Protein AF-A0A1H0VQM1-F1 (afdb_monomer_lite)

Radius of gyration: 11.95 Å; chains: 1; bounding box: 30×21×33 Å

Structure (mmCIF, N/CA/C/O backbone):
data_AF-A0A1H0VQM1-F1
#
_entry.id   AF-A0A1H0VQM1-F1
#
loop_
_atom_site.group_PDB
_atom_site.id
_atom_site.type_symbol
_atom_site.label_atom_id
_atom_site.label_alt_id
_atom_site.label_comp_id
_atom_site.label_asym_id
_atom_site.label_entity_id
_atom_site.label_seq_id
_atom_site.pdbx_PDB_ins_code
_atom_site.Cartn_x
_atom_site.Cartn_y
_atom_site.Cartn_z
_atom_site.occupancy
_atom_site.B_iso_or_equiv
_atom_site.auth_seq_id
_atom_site.auth_comp_id
_atom_site.auth_asym_id
_atom_site.auth_atom_id
_atom_site.pdbx_PDB_model_num
ATOM 1 N N . MET A 1 1 ? -9.400 5.795 7.895 1.00 77.38 1 MET A N 1
ATOM 2 C CA . MET A 1 1 ? -8.372 6.466 7.067 1.00 77.38 1 MET A CA 1
ATOM 3 C C . MET A 1 1 ? -7.057 6.564 7.820 1.00 77.38 1 MET A C 1
ATOM 5 O O . MET A 1 1 ? -6.152 5.873 7.399 1.00 77.38 1 MET A O 1
ATOM 9 N N . GLU A 1 2 ? -6.959 7.237 8.974 1.00 89.31 2 GLU A N 1
ATOM 10 C CA . GLU A 1 2 ? -5.724 7.236 9.808 1.00 89.31 2 GLU A CA 1
ATOM 11 C C . GLU A 1 2 ? -5.139 5.842 10.109 1.00 89.31 2 GLU A C 1
ATOM 13 O O . GLU A 1 2 ? -3.929 5.667 10.208 1.00 89.31 2 GLU A O 1
ATOM 18 N N . GLU A 1 3 ? -6.000 4.828 10.205 1.00 94.56 3 GLU A N 1
ATOM 19 C CA . GLU A 1 3 ? -5.591 3.426 10.294 1.00 94.56 3 GLU A CA 1
ATOM 20 C C . GLU A 1 3 ? -4.623 3.014 9.171 1.00 94.56 3 GLU A C 1
ATOM 22 O O . GLU A 1 3 ? -3.590 2.424 9.456 1.00 94.56 3 GLU A O 1
ATOM 27 N N . ILE A 1 4 ? -4.906 3.375 7.915 1.00 96.81 4 ILE A N 1
ATOM 28 C CA . ILE A 1 4 ? -4.090 3.022 6.740 1.00 96.81 4 ILE A CA 1
ATOM 29 C C . ILE A 1 4 ? -2.683 3.596 6.869 1.00 96.81 4 ILE A C 1
ATOM 31 O O . ILE A 1 4 ? -1.713 2.882 6.638 1.00 96.81 4 ILE A O 1
ATOM 35 N N . LYS A 1 5 ? -2.564 4.850 7.316 1.00 97.25 5 LYS A N 1
ATOM 36 C CA . LYS A 1 5 ? -1.272 5.498 7.568 1.00 97.25 5 LYS A CA 1
ATOM 37 C C . LYS A 1 5 ? -0.456 4.732 8.607 1.00 97.25 5 LYS A C 1
ATOM 39 O O . LYS A 1 5 ? 0.725 4.455 8.408 1.00 97.25 5 LYS A O 1
ATOM 44 N N . HIS A 1 6 ? -1.095 4.342 9.710 1.00 96.75 6 HIS A N 1
ATOM 45 C CA . HIS A 1 6 ? -0.431 3.565 10.752 1.00 96.75 6 HIS A CA 1
ATOM 46 C C . HIS A 1 6 ? -0.005 2.174 10.260 1.00 96.75 6 HIS A C 1
ATOM 48 O O . HIS A 1 6 ? 1.140 1.772 10.477 1.00 96.75 6 HIS A O 1
ATOM 54 N N . LEU A 1 7 ? -0.904 1.462 9.576 1.00 97.50 7 LEU A N 1
ATOM 55 C CA . LEU A 1 7 ? -0.642 0.139 9.012 1.00 97.50 7 LEU A CA 1
ATOM 56 C C . LEU A 1 7 ? 0.498 0.181 7.993 1.00 97.50 7 LEU A C 1
ATOM 58 O O . LEU A 1 7 ? 1.377 -0.674 8.058 1.00 97.50 7 LEU A O 1
ATOM 62 N N . LEU A 1 8 ? 0.533 1.190 7.117 1.00 97.69 8 LEU A N 1
ATOM 63 C CA . LEU A 1 8 ? 1.580 1.352 6.110 1.00 97.69 8 LEU A CA 1
ATOM 64 C C . LEU A 1 8 ? 2.941 1.519 6.784 1.00 97.69 8 LEU A C 1
ATOM 66 O O . LEU A 1 8 ? 3.864 0.755 6.507 1.00 97.69 8 LEU A O 1
ATOM 70 N N . SER A 1 9 ? 3.043 2.442 7.743 1.00 96.38 9 SER A N 1
ATOM 71 C CA . S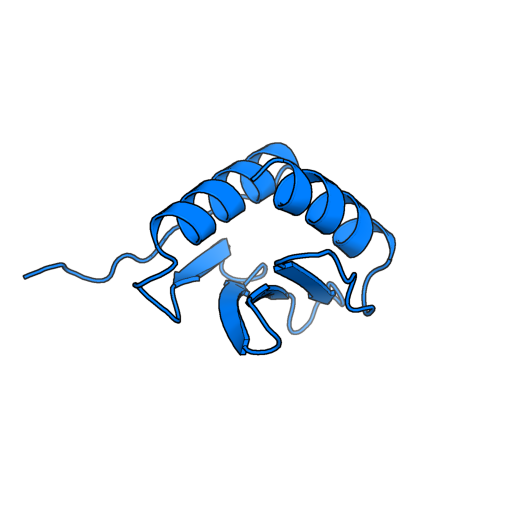ER A 1 9 ? 4.292 2.679 8.473 1.00 96.38 9 SER A CA 1
ATOM 72 C C . SER A 1 9 ? 4.803 1.423 9.192 1.00 96.38 9 SER A C 1
ATOM 74 O O . SER A 1 9 ? 6.012 1.222 9.329 1.00 96.38 9 SER A O 1
ATOM 76 N N . MET A 1 10 ? 3.902 0.560 9.677 1.00 96.12 10 MET A N 1
ATOM 77 C CA . MET A 1 10 ? 4.274 -0.731 10.266 1.00 96.12 10 MET A CA 1
ATOM 78 C C . MET A 1 10 ? 4.668 -1.765 9.208 1.00 96.12 10 MET A C 1
ATOM 80 O O . MET A 1 10 ? 5.676 -2.448 9.387 1.00 96.12 10 MET A O 1
ATOM 84 N N . ALA A 1 11 ? 3.925 -1.859 8.105 1.00 96.44 11 ALA A N 1
ATOM 85 C CA . ALA A 1 11 ? 4.189 -2.804 7.025 1.00 96.44 11 ALA A CA 1
ATOM 86 C C . ALA A 1 11 ? 5.577 -2.566 6.419 1.00 96.44 11 ALA A C 1
ATOM 88 O O . ALA A 1 11 ? 6.370 -3.505 6.344 1.00 96.44 11 ALA A O 1
ATOM 89 N N . LEU A 1 12 ? 5.923 -1.306 6.133 1.00 95.44 12 LEU A N 1
ATOM 90 C CA . LEU A 1 12 ? 7.244 -0.906 5.634 1.00 95.44 12 LEU A CA 1
ATOM 91 C C . LEU A 1 12 ? 8.389 -1.304 6.576 1.00 95.44 12 LEU A C 1
ATOM 93 O O . LEU A 1 12 ? 9.457 -1.705 6.119 1.00 95.44 12 LEU A O 1
ATOM 97 N N . LYS A 1 13 ? 8.171 -1.226 7.896 1.00 94.19 13 LYS A N 1
ATOM 98 C CA . LYS A 1 13 ? 9.167 -1.629 8.905 1.00 94.19 13 LYS A CA 1
ATOM 99 C C . LYS A 1 13 ? 9.287 -3.141 9.042 1.00 94.19 13 LYS A C 1
ATOM 101 O O . LYS A 1 13 ? 10.388 -3.631 9.277 1.00 94.19 13 LYS A O 1
ATOM 106 N N . SER A 1 14 ? 8.166 -3.857 8.956 1.00 91.06 14 SER A N 1
ATOM 107 C CA . SER A 1 14 ? 8.138 -5.315 9.099 1.00 91.06 14 SER A CA 1
ATOM 108 C C . SER A 1 14 ? 8.760 -6.014 7.893 1.00 91.06 14 SER A C 1
ATOM 110 O O . SER A 1 14 ? 9.546 -6.932 8.092 1.00 91.06 14 SER A O 1
ATOM 112 N N . ASN A 1 15 ? 8.456 -5.521 6.684 1.00 80.81 15 ASN A N 1
ATOM 113 C CA . ASN A 1 15 ? 8.845 -6.053 5.381 1.00 80.81 15 ASN A CA 1
ATOM 114 C C . ASN A 1 15 ? 8.663 -7.585 5.268 1.00 80.81 15 ASN A C 1
ATOM 116 O O . ASN A 1 15 ? 9.491 -8.353 5.759 1.00 80.81 15 ASN A O 1
ATOM 120 N N . LYS A 1 16 ? 7.636 -8.016 4.517 1.00 76.44 16 LYS A N 1
ATOM 121 C CA . LYS A 1 16 ? 7.160 -9.400 4.263 1.00 76.44 16 LYS A CA 1
ATOM 122 C C . LYS A 1 16 ? 6.082 -9.944 5.206 1.00 76.44 16 LYS A C 1
ATOM 124 O O . LYS A 1 16 ? 5.733 -11.119 5.099 1.00 76.44 16 LYS A O 1
ATOM 129 N N . GLU A 1 17 ? 5.524 -9.123 6.091 1.00 86.50 17 GLU A N 1
ATOM 130 C CA . GLU A 1 17 ? 4.359 -9.498 6.899 1.00 86.50 17 GLU A CA 1
ATOM 131 C C . GLU A 1 17 ? 3.129 -8.671 6.515 1.00 86.50 17 GLU A C 1
ATOM 133 O O . GLU A 1 17 ? 3.217 -7.476 6.229 1.00 86.50 17 GLU A O 1
ATOM 138 N N . VAL A 1 18 ? 1.964 -9.324 6.531 1.00 94.25 18 VAL A N 1
ATOM 139 C CA . VAL A 1 18 ? 0.674 -8.641 6.415 1.00 94.25 18 VAL A CA 1
ATOM 140 C C . VAL A 1 18 ? 0.328 -8.052 7.777 1.00 94.25 18 VAL A C 1
ATOM 142 O O . VAL A 1 18 ? 0.113 -8.781 8.751 1.00 94.25 18 VAL A O 1
ATOM 145 N N . ILE A 1 19 ? 0.241 -6.730 7.849 1.00 96.94 19 ILE A N 1
ATOM 146 C CA . ILE A 1 19 ? -0.161 -6.010 9.050 1.00 96.94 19 ILE A CA 1
ATOM 147 C C . ILE A 1 19 ? -1.672 -5.811 9.021 1.00 96.94 19 ILE A C 1
ATOM 149 O O . ILE A 1 19 ? -2.205 -5.102 8.168 1.00 96.94 19 ILE A O 1
ATOM 153 N N . ASN A 1 20 ? -2.362 -6.443 9.969 1.00 96.44 20 ASN A N 1
ATOM 154 C CA . ASN A 1 20 ? -3.818 -6.438 10.047 1.00 96.44 20 ASN A CA 1
ATOM 155 C C . ASN A 1 20 ? -4.341 -5.312 10.942 1.00 96.44 20 ASN A C 1
ATOM 157 O O . ASN A 1 20 ? -3.890 -5.153 12.078 1.00 96.44 20 ASN A O 1
ATOM 161 N N . GLY A 1 21 ? -5.320 -4.572 10.434 1.00 94.81 21 GLY A N 1
ATOM 162 C CA . GLY A 1 21 ? -6.138 -3.629 11.183 1.00 94.81 21 GLY A CA 1
ATOM 163 C C . GLY A 1 21 ? -7.558 -4.145 11.421 1.00 94.81 21 GLY A C 1
ATOM 164 O O . GLY A 1 21 ? -7.838 -5.343 11.362 1.00 94.81 21 GLY A O 1
ATOM 165 N N . GLN A 1 22 ? -8.460 -3.219 11.723 1.00 93.50 22 GLN A N 1
ATOM 166 C CA . GLN A 1 22 ? -9.888 -3.454 11.895 1.00 93.50 22 GLN A CA 1
ATOM 167 C C . GLN A 1 22 ? -10.621 -3.551 10.552 1.00 93.50 22 GLN A C 1
ATOM 169 O O . GLN A 1 22 ? -11.443 -4.451 10.375 1.00 93.50 22 GLN A O 1
ATOM 174 N N . GLU A 1 23 ? -10.371 -2.619 9.630 1.00 94.50 23 GLU A N 1
ATOM 175 C CA . GLU A 1 23 ? -11.059 -2.573 8.327 1.00 94.50 23 GLU A CA 1
ATOM 176 C C . GLU A 1 23 ? -10.133 -2.908 7.156 1.00 94.50 23 GLU A C 1
ATOM 178 O O . GLU A 1 23 ? -10.585 -3.461 6.145 1.00 94.50 23 GLU A O 1
ATOM 183 N N . PHE A 1 24 ? -8.846 -2.603 7.313 1.00 97.31 24 PHE A N 1
ATOM 184 C CA . PHE A 1 24 ? -7.832 -2.751 6.280 1.00 97.31 24 PHE A CA 1
ATOM 185 C C . PHE A 1 24 ? -6.660 -3.592 6.775 1.00 97.31 24 PHE A C 1
ATOM 187 O O . PHE A 1 24 ? -6.405 -3.696 7.975 1.00 97.31 24 PHE A O 1
ATOM 194 N N . SER A 1 25 ? -5.913 -4.161 5.841 1.00 97.94 25 SER A N 1
ATOM 195 C CA . SER A 1 25 ? -4.584 -4.703 6.108 1.00 97.94 25 SER A CA 1
ATOM 196 C C . SER A 1 25 ? -3.623 -4.282 5.004 1.00 97.94 25 SER A C 1
ATOM 198 O O . SER A 1 25 ? -4.048 -3.938 3.898 1.00 97.94 25 SER A O 1
ATOM 200 N N . ILE A 1 26 ? -2.333 -4.216 5.328 1.00 98.19 26 ILE A N 1
ATOM 201 C CA . ILE A 1 26 ? -1.289 -3.812 4.382 1.00 98.19 26 ILE A CA 1
ATOM 202 C C . ILE A 1 26 ? -0.160 -4.822 4.427 1.00 98.19 26 ILE A C 1
ATOM 204 O O . ILE A 1 26 ? 0.309 -5.206 5.496 1.00 98.19 26 ILE A O 1
ATOM 208 N N . GLU A 1 27 ? 0.288 -5.223 3.251 1.00 97.31 27 GLU A N 1
ATOM 209 C CA . GLU A 1 27 ? 1.460 -6.063 3.056 1.00 97.31 27 GLU A CA 1
ATOM 210 C C . GLU A 1 27 ? 2.482 -5.259 2.270 1.00 97.31 27 GLU A C 1
ATOM 212 O O . GLU A 1 27 ? 2.154 -4.735 1.210 1.00 97.31 27 GLU A O 1
ATOM 217 N N . ALA A 1 28 ? 3.709 -5.175 2.771 1.00 96.31 28 ALA A N 1
ATOM 218 C CA . ALA A 1 28 ? 4.823 -4.613 2.022 1.00 96.31 28 ALA A CA 1
ATOM 219 C C . ALA A 1 28 ? 5.855 -5.710 1.780 1.00 96.31 28 ALA A C 1
ATOM 221 O O . ALA A 1 28 ? 6.314 -6.345 2.734 1.00 96.31 28 ALA A O 1
ATOM 222 N N . GLN A 1 29 ? 6.241 -5.908 0.526 1.00 94.50 29 GLN A N 1
ATOM 223 C CA . GLN A 1 29 ? 7.325 -6.793 0.136 1.00 94.50 29 GLN A CA 1
ATOM 224 C C . GLN A 1 29 ? 8.338 -5.982 -0.665 1.00 94.50 29 GLN A C 1
ATOM 226 O O . GLN A 1 29 ? 8.150 -5.768 -1.850 1.00 94.50 29 GLN A O 1
ATOM 231 N N . LEU A 1 30 ? 9.413 -5.545 -0.009 1.00 91.31 30 LEU A N 1
ATOM 232 C CA . LEU A 1 30 ? 10.491 -4.757 -0.610 1.00 91.31 30 LEU A CA 1
ATOM 233 C C . LEU A 1 30 ? 11.789 -5.577 -0.539 1.00 91.31 30 LEU A C 1
ATOM 235 O O . LEU A 1 30 ? 12.506 -5.563 0.469 1.00 91.31 30 LEU A O 1
ATOM 239 N N . ASN A 1 31 ? 12.023 -6.410 -1.552 1.00 87.19 31 ASN A N 1
ATOM 240 C CA . ASN A 1 31 ? 13.123 -7.372 -1.646 1.00 87.19 31 ASN A CA 1
ATOM 241 C C . ASN A 1 31 ? 14.151 -7.059 -2.759 1.00 87.19 31 ASN A C 1
ATOM 243 O O . ASN A 1 31 ? 15.160 -7.767 -2.844 1.00 87.19 31 ASN A O 1
ATOM 247 N N . GLY A 1 32 ? 13.936 -6.006 -3.550 1.00 82.62 32 GLY A N 1
ATOM 248 C CA . GLY A 1 32 ? 14.784 -5.544 -4.648 1.00 82.62 32 GLY A CA 1
ATOM 249 C C . GLY A 1 32 ? 14.606 -6.292 -5.975 1.00 82.62 32 GLY A C 1
ATOM 250 O O . GLY A 1 32 ? 15.450 -6.132 -6.857 1.00 82.62 32 GLY A O 1
ATOM 251 N N . LEU A 1 33 ? 13.581 -7.140 -6.108 1.00 81.75 33 LEU A N 1
ATOM 252 C CA . LEU A 1 33 ? 13.251 -7.861 -7.345 1.00 81.75 33 LEU A CA 1
ATOM 253 C C . LEU A 1 33 ? 11.839 -7.501 -7.813 1.00 81.75 33 LEU A C 1
ATOM 255 O O . LEU A 1 33 ? 11.688 -6.853 -8.842 1.00 81.75 33 LEU A O 1
ATOM 259 N N . ASP A 1 34 ? 10.837 -7.872 -7.019 1.00 84.75 34 ASP A N 1
ATOM 260 C CA . ASP A 1 34 ? 9.420 -7.608 -7.278 1.00 84.75 34 ASP A CA 1
ATOM 261 C C . ASP A 1 34 ? 8.861 -6.884 -6.052 1.00 84.75 34 ASP A C 1
ATOM 263 O O . ASP A 1 34 ? 8.323 -7.515 -5.129 1.00 84.75 34 ASP A O 1
ATOM 267 N N . ASP A 1 35 ? 9.097 -5.571 -6.010 1.00 93.00 35 ASP A N 1
ATOM 268 C CA . ASP A 1 35 ? 8.784 -4.745 -4.853 1.00 93.00 35 ASP A CA 1
ATOM 269 C C . ASP A 1 35 ? 7.358 -4.213 -4.957 1.00 93.00 35 ASP A C 1
ATOM 271 O O . ASP A 1 35 ? 7.029 -3.464 -5.873 1.00 93.00 35 ASP A O 1
ATOM 275 N N . TYR A 1 36 ? 6.507 -4.590 -4.004 1.00 95.12 36 TYR A N 1
ATOM 276 C CA . TYR A 1 36 ? 5.107 -4.185 -4.002 1.00 95.12 36 TYR A CA 1
ATOM 277 C C . TYR A 1 36 ? 4.576 -3.868 -2.610 1.00 95.12 36 TYR A C 1
ATOM 279 O O . TYR A 1 36 ? 5.090 -4.334 -1.584 1.00 95.12 36 TYR A O 1
ATOM 287 N N . ILE A 1 37 ? 3.485 -3.103 -2.585 1.00 97.44 37 ILE A N 1
ATOM 288 C CA . ILE A 1 37 ? 2.685 -2.867 -1.387 1.00 97.44 37 ILE A CA 1
ATOM 289 C C . ILE A 1 37 ? 1.209 -3.073 -1.719 1.00 97.44 37 ILE A C 1
ATOM 291 O O . ILE A 1 37 ? 0.633 -2.352 -2.533 1.00 97.44 37 ILE A O 1
ATOM 295 N N . ASN A 1 38 ? 0.584 -4.044 -1.059 1.00 97.62 38 ASN A N 1
ATOM 296 C CA . ASN A 1 38 ? -0.831 -4.350 -1.230 1.00 97.62 38 ASN A CA 1
ATOM 297 C C . ASN A 1 38 ? -1.654 -3.682 -0.132 1.00 97.62 38 ASN A C 1
ATOM 299 O O . ASN A 1 38 ? -1.342 -3.814 1.054 1.00 97.62 38 ASN A O 1
ATOM 303 N N . LEU A 1 39 ? -2.754 -3.043 -0.527 1.00 97.88 39 LEU A N 1
ATOM 304 C CA . LEU A 1 39 ? -3.820 -2.632 0.380 1.00 97.88 39 LEU A CA 1
ATOM 305 C C . LEU A 1 39 ? -4.978 -3.619 0.266 1.00 97.88 39 LEU A C 1
ATOM 307 O O . LEU A 1 39 ? -5.532 -3.827 -0.817 1.00 97.88 39 LEU A O 1
ATOM 311 N N . TYR A 1 40 ? -5.391 -4.165 1.401 1.00 97.88 40 TYR A N 1
ATOM 312 C CA . TYR A 1 40 ? -6.514 -5.080 1.512 1.00 97.88 40 TYR A CA 1
ATOM 313 C C . TYR A 1 40 ? -7.685 -4.419 2.235 1.00 97.88 40 TYR A C 1
ATOM 315 O O . TYR A 1 40 ? -7.492 -3.695 3.211 1.00 97.88 40 TYR A O 1
ATOM 323 N N . ALA A 1 41 ? -8.905 -4.743 1.815 1.00 96.75 41 ALA A N 1
ATOM 324 C CA . ALA A 1 41 ? -10.126 -4.488 2.569 1.00 96.75 41 ALA A CA 1
ATOM 325 C C . ALA A 1 41 ? -10.895 -5.804 2.715 1.00 96.75 41 ALA A C 1
ATOM 327 O O . ALA A 1 41 ? -11.261 -6.417 1.712 1.00 96.75 41 ALA A O 1
ATOM 328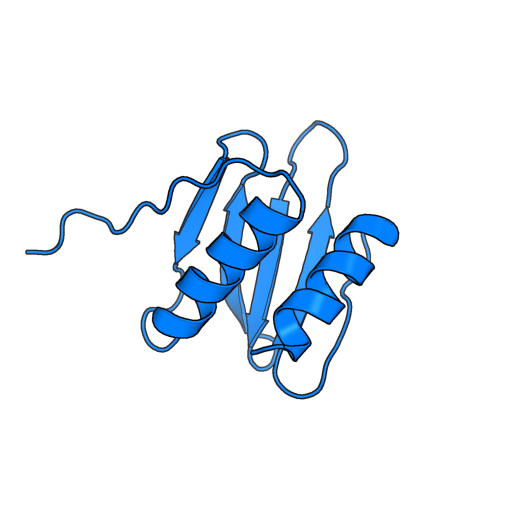 N N . LYS A 1 42 ? -11.153 -6.242 3.956 1.00 90.00 42 LYS A N 1
ATOM 329 C CA . LYS A 1 42 ? -11.815 -7.535 4.246 1.00 90.00 42 LYS A CA 1
ATOM 330 C C . LYS A 1 42 ? -11.187 -8.716 3.480 1.00 90.00 42 LYS A C 1
ATOM 332 O O . LYS A 1 42 ? -11.892 -9.447 2.790 1.00 90.00 42 LYS A O 1
ATOM 337 N N . ASP A 1 43 ? -9.864 -8.853 3.569 1.00 90.06 43 ASP A N 1
ATOM 338 C CA . ASP A 1 43 ? -9.064 -9.917 2.931 1.00 90.06 43 ASP A CA 1
ATOM 339 C C . ASP A 1 43 ? -9.040 -9.910 1.388 1.00 90.06 43 ASP A C 1
ATOM 341 O O . ASP A 1 43 ? -8.504 -10.826 0.766 1.00 90.06 43 ASP A O 1
ATOM 345 N N . VAL A 1 44 ? -9.579 -8.869 0.747 1.00 94.56 44 VAL A N 1
ATOM 346 C CA . VAL A 1 44 ? -9.517 -8.673 -0.709 1.00 94.56 44 VAL A CA 1
ATOM 347 C C . VAL A 1 44 ? -8.525 -7.563 -1.027 1.00 94.56 44 VAL A C 1
ATOM 349 O O . VAL A 1 44 ? -8.630 -6.479 -0.457 1.00 94.56 44 VAL A O 1
ATOM 352 N N . VAL A 1 45 ? -7.595 -7.802 -1.956 1.00 96.31 45 VAL A N 1
ATOM 353 C CA . VAL A 1 45 ? -6.691 -6.754 -2.459 1.00 96.31 45 VAL A CA 1
ATOM 354 C C . VAL A 1 45 ? -7.514 -5.722 -3.227 1.00 96.31 45 VAL A C 1
ATOM 356 O O . VAL A 1 45 ? -8.174 -6.051 -4.214 1.00 96.31 45 VAL A O 1
ATOM 359 N N . VAL A 1 46 ? -7.487 -4.474 -2.768 1.00 96.75 46 VAL A N 1
ATOM 360 C CA . VAL A 1 46 ? -8.200 -3.352 -3.400 1.00 96.75 46 VAL A CA 1
ATOM 361 C C . VAL A 1 46 ? -7.262 -2.402 -4.137 1.00 96.75 46 VAL A C 1
ATOM 363 O O . VAL A 1 46 ? -7.722 -1.670 -5.015 1.00 96.75 46 VAL A O 1
ATOM 366 N N . ALA A 1 47 ? -5.964 -2.437 -3.825 1.00 96.81 47 ALA A N 1
ATOM 367 C CA . ALA A 1 47 ? -4.927 -1.744 -4.577 1.00 96.81 47 ALA A CA 1
ATOM 368 C C . ALA A 1 47 ? -3.566 -2.427 -4.453 1.00 96.81 47 ALA A C 1
ATOM 370 O O . ALA A 1 47 ? -3.282 -3.070 -3.439 1.00 96.81 47 ALA A O 1
ATOM 371 N N . VAL A 1 48 ? -2.738 -2.230 -5.476 1.00 96.94 48 VAL A N 1
ATOM 372 C CA . VAL A 1 48 ? -1.342 -2.675 -5.527 1.00 96.94 48 VAL A CA 1
ATOM 373 C C . VAL A 1 48 ? -0.496 -1.481 -5.929 1.00 96.94 48 VAL A C 1
ATOM 375 O O . VAL A 1 48 ? -0.737 -0.886 -6.978 1.00 96.94 48 VAL A O 1
ATOM 378 N N . TYR A 1 49 ? 0.472 -1.135 -5.093 1.00 96.88 49 TYR A N 1
ATOM 379 C CA . TYR A 1 49 ? 1.550 -0.230 -5.456 1.00 96.88 49 TYR A CA 1
ATOM 380 C C . TYR A 1 49 ? 2.742 -1.057 -5.927 1.00 96.88 49 TYR A C 1
ATOM 382 O O . TYR A 1 49 ? 3.260 -1.859 -5.150 1.00 96.88 49 TYR A O 1
ATOM 390 N N . ASP A 1 50 ? 3.150 -0.876 -7.177 1.00 95.00 50 ASP A N 1
ATOM 391 C CA . ASP A 1 50 ? 4.405 -1.400 -7.705 1.00 95.00 50 ASP A CA 1
ATOM 392 C C . ASP A 1 50 ? 5.508 -0.383 -7.400 1.00 95.00 50 ASP A C 1
ATOM 394 O O . ASP A 1 50 ? 5.496 0.734 -7.914 1.00 95.00 50 ASP A O 1
ATOM 398 N N . ALA A 1 51 ? 6.447 -0.735 -6.525 1.00 92.75 51 ALA A N 1
ATOM 399 C CA . ALA A 1 51 ? 7.505 0.183 -6.116 1.00 92.75 51 ALA A CA 1
ATOM 400 C C . ALA A 1 51 ? 8.636 0.290 -7.152 1.00 92.75 51 ALA A C 1
ATOM 402 O O . ALA A 1 51 ? 9.403 1.256 -7.108 1.00 92.75 51 ALA A O 1
ATOM 403 N N . ASN A 1 52 ? 8.746 -0.675 -8.072 1.00 91.06 52 ASN A N 1
ATOM 404 C CA . ASN A 1 52 ? 9.708 -0.615 -9.168 1.00 91.06 52 ASN A CA 1
ATOM 405 C C . ASN A 1 52 ? 9.258 0.416 -10.210 1.00 91.06 52 ASN A C 1
ATOM 407 O O . ASN A 1 52 ? 10.067 1.245 -10.637 1.00 91.06 52 ASN A O 1
ATOM 411 N N . ASP A 1 53 ? 7.971 0.389 -10.560 1.00 91.75 53 ASP A N 1
ATOM 412 C CA . ASP A 1 53 ? 7.378 1.285 -11.560 1.00 91.75 53 ASP A CA 1
ATOM 413 C C . ASP A 1 53 ? 6.764 2.556 -10.948 1.00 91.75 53 ASP A C 1
ATOM 415 O O . ASP A 1 53 ? 6.488 3.517 -11.661 1.00 91.75 53 ASP A O 1
ATOM 419 N N . GLN A 1 54 ? 6.645 2.610 -9.616 1.00 93.38 54 GLN A N 1
ATOM 420 C CA . GLN A 1 54 ? 6.040 3.706 -8.846 1.00 93.38 54 GLN A CA 1
ATOM 421 C C . GLN A 1 54 ? 4.541 3.899 -9.127 1.00 93.38 54 GLN A C 1
ATOM 423 O O . GLN A 1 54 ? 3.986 4.965 -8.851 1.00 93.38 54 GLN A O 1
ATOM 428 N N . ASP A 1 55 ? 3.877 2.853 -9.614 1.00 94.62 55 ASP A N 1
ATOM 429 C CA . ASP A 1 55 ? 2.484 2.877 -10.045 1.00 94.62 55 ASP A CA 1
ATOM 430 C C . ASP A 1 55 ? 1.547 2.337 -8.957 1.00 94.62 55 ASP A C 1
ATOM 432 O O . ASP A 1 55 ? 1.708 1.222 -8.457 1.00 94.62 55 ASP A O 1
ATOM 436 N N . LEU A 1 56 ? 0.516 3.108 -8.611 1.00 96.12 56 LEU A N 1
ATOM 437 C CA . LEU A 1 56 ? -0.574 2.692 -7.732 1.00 96.12 56 LEU A CA 1
ATOM 438 C C . LEU A 1 56 ? -1.803 2.307 -8.556 1.00 96.12 56 LEU A C 1
ATOM 440 O O . LEU A 1 56 ? -2.560 3.158 -9.026 1.00 96.12 56 LEU A O 1
ATOM 444 N N . ASN A 1 57 ? -2.040 1.004 -8.651 1.00 94.44 57 ASN A N 1
ATOM 445 C CA . ASN A 1 57 ? -3.156 0.423 -9.379 1.00 94.44 57 ASN A CA 1
ATOM 446 C C . ASN A 1 57 ? -4.380 0.251 -8.473 1.00 94.44 57 ASN A C 1
ATOM 448 O O . ASN A 1 57 ? -4.327 -0.433 -7.445 1.00 94.44 57 ASN A O 1
ATOM 452 N N . ILE A 1 58 ? -5.515 0.824 -8.879 1.00 94.38 58 ILE A N 1
ATOM 453 C CA . ILE A 1 58 ? -6.809 0.632 -8.214 1.00 94.38 58 ILE A CA 1
ATOM 454 C C . ILE A 1 58 ? -7.441 -0.657 -8.751 1.00 94.38 58 ILE A C 1
ATOM 456 O O . ILE A 1 58 ? -7.891 -0.702 -9.891 1.00 94.38 58 ILE A O 1
ATOM 460 N N . LEU A 1 59 ? -7.529 -1.700 -7.922 1.00 93.75 59 LEU A N 1
ATOM 461 C CA . LEU A 1 59 ? -8.149 -2.974 -8.316 1.00 93.75 59 LEU A CA 1
ATOM 462 C C . LEU A 1 59 ? -9.653 -3.019 -8.026 1.00 93.75 59 LEU A C 1
ATOM 464 O O . LEU A 1 59 ? -10.387 -3.790 -8.644 1.00 93.75 59 LEU A O 1
ATOM 468 N N . ASN A 1 60 ? -10.127 -2.202 -7.081 1.00 92.94 60 ASN A N 1
ATOM 469 C CA . ASN A 1 60 ? -11.545 -2.077 -6.769 1.00 92.94 60 ASN A CA 1
ATOM 470 C C . ASN A 1 60 ? -11.965 -0.602 -6.649 1.00 92.94 60 ASN A C 1
ATOM 472 O O . ASN A 1 60 ? -11.638 0.083 -5.677 1.00 92.94 60 ASN A O 1
ATOM 476 N N . HIS A 1 61 ? -12.745 -0.126 -7.622 1.00 90.19 61 HIS A N 1
ATOM 477 C CA . HIS A 1 61 ? -13.180 1.270 -7.699 1.00 90.19 61 HIS A CA 1
ATOM 478 C C . HIS A 1 61 ? -14.166 1.691 -6.600 1.00 90.19 61 HIS A C 1
ATOM 480 O O . HIS A 1 61 ? -14.235 2.886 -6.299 1.00 90.19 61 HIS A O 1
ATOM 486 N N . ASP A 1 62 ? -14.847 0.756 -5.927 1.00 94.56 62 ASP A N 1
ATOM 487 C CA . ASP A 1 62 ? -15.659 1.078 -4.741 1.00 94.56 62 ASP A CA 1
ATOM 488 C C . ASP A 1 62 ? -14.788 1.675 -3.621 1.00 94.56 62 ASP A C 1
ATOM 490 O O . ASP A 1 62 ? -15.251 2.483 -2.811 1.00 94.56 62 ASP A O 1
ATOM 494 N N . TYR A 1 63 ? -13.494 1.336 -3.618 1.00 94.06 63 TYR A N 1
ATOM 495 C CA . TYR A 1 63 ? -12.498 1.826 -2.673 1.00 94.06 63 TYR A CA 1
ATOM 496 C C . TYR A 1 63 ? -11.664 2.989 -3.221 1.00 94.06 63 TYR A C 1
ATOM 498 O O . TYR A 1 63 ? -10.724 3.405 -2.551 1.00 94.06 63 TYR A O 1
ATOM 506 N N . ARG A 1 64 ? -12.003 3.589 -4.374 1.00 93.56 64 ARG A N 1
ATOM 507 C CA . ARG A 1 64 ? -11.178 4.631 -5.027 1.00 93.56 64 ARG A CA 1
ATOM 508 C C . ARG A 1 64 ? -10.701 5.727 -4.072 1.00 93.56 64 ARG A C 1
ATOM 510 O O . ARG A 1 64 ? -9.523 6.047 -4.050 1.00 93.56 64 ARG A O 1
ATOM 517 N N . LYS A 1 65 ? -11.593 6.287 -3.247 1.00 94.75 65 LYS A N 1
ATOM 518 C CA . LYS A 1 65 ? -11.221 7.338 -2.277 1.00 94.75 65 LYS A CA 1
ATOM 519 C C . LYS A 1 65 ? -10.215 6.853 -1.232 1.00 94.75 65 LYS A C 1
ATOM 521 O O . LYS A 1 65 ? -9.376 7.624 -0.788 1.00 94.75 65 LYS A O 1
ATOM 526 N N . VAL A 1 66 ? -10.334 5.593 -0.825 1.00 95.62 66 VAL A N 1
ATOM 527 C CA . VAL A 1 66 ? -9.421 4.957 0.124 1.00 95.62 66 VAL A CA 1
ATOM 528 C C . VAL A 1 66 ? -8.066 4.716 -0.531 1.00 95.62 66 VAL A C 1
ATOM 530 O O . VAL A 1 66 ? -7.048 4.987 0.091 1.00 95.62 66 VAL A O 1
ATOM 533 N N . VAL A 1 67 ? -8.052 4.263 -1.786 1.00 95.62 67 VAL A N 1
ATOM 534 C CA . VAL A 1 67 ? -6.813 4.028 -2.535 1.00 95.62 67 VAL A CA 1
ATOM 535 C C . VAL A 1 67 ? -6.076 5.336 -2.826 1.00 95.62 67 VAL A C 1
ATOM 537 O O . VAL A 1 67 ? -4.869 5.388 -2.644 1.00 95.62 67 VAL A O 1
ATOM 540 N N . ILE A 1 68 ? -6.781 6.417 -3.174 1.00 95.38 68 ILE A N 1
ATOM 541 C CA . ILE A 1 68 ? -6.161 7.746 -3.328 1.00 95.38 68 ILE A CA 1
ATOM 542 C C . ILE A 1 68 ? -5.495 8.181 -2.017 1.00 95.38 68 ILE A C 1
ATOM 544 O O . ILE A 1 68 ? -4.328 8.551 -2.019 1.00 95.38 68 ILE A O 1
ATOM 548 N N . PHE A 1 69 ? -6.202 8.058 -0.889 1.00 96.88 69 PHE A N 1
ATOM 549 C CA . PHE A 1 69 ? -5.631 8.368 0.424 1.00 96.88 69 PHE A CA 1
ATOM 550 C C . PHE A 1 69 ? -4.430 7.470 0.772 1.00 96.88 69 PHE A C 1
ATOM 552 O O . PHE A 1 69 ? -3.468 7.912 1.392 1.00 96.88 69 PHE A O 1
ATOM 559 N N . PHE A 1 70 ? -4.464 6.200 0.370 1.00 97.38 70 PHE A N 1
ATOM 560 C CA . PHE A 1 70 ? -3.323 5.301 0.511 1.00 97.38 70 PHE A CA 1
ATOM 561 C C . PHE A 1 70 ? -2.118 5.774 -0.319 1.00 97.38 70 PHE A C 1
ATOM 563 O O . PHE A 1 70 ? -1.004 5.756 0.196 1.00 97.38 70 PHE A O 1
ATOM 570 N N . GLY A 1 71 ? -2.343 6.278 -1.537 1.00 97.06 71 GLY A N 1
ATOM 571 C CA . GLY A 1 71 ? -1.331 6.961 -2.349 1.00 97.06 71 GLY A CA 1
ATOM 572 C C . GLY A 1 71 ? -0.707 8.162 -1.641 1.00 97.06 71 GLY A C 1
ATOM 573 O O . GLY A 1 71 ? 0.511 8.239 -1.539 1.00 97.06 71 GLY A O 1
ATOM 574 N N . GLU A 1 72 ? -1.522 9.037 -1.050 1.00 97.25 72 GLU A N 1
ATOM 575 C CA . GLU A 1 72 ? -1.024 10.168 -0.246 1.00 97.25 72 GLU A CA 1
ATOM 576 C C . GLU A 1 72 ? -0.150 9.685 0.928 1.00 97.25 72 GLU A C 1
ATOM 578 O O . GLU A 1 72 ? 0.898 10.260 1.214 1.00 97.25 72 GLU A O 1
ATOM 583 N N . CYS A 1 73 ? -0.532 8.586 1.590 1.00 97.75 73 CYS A N 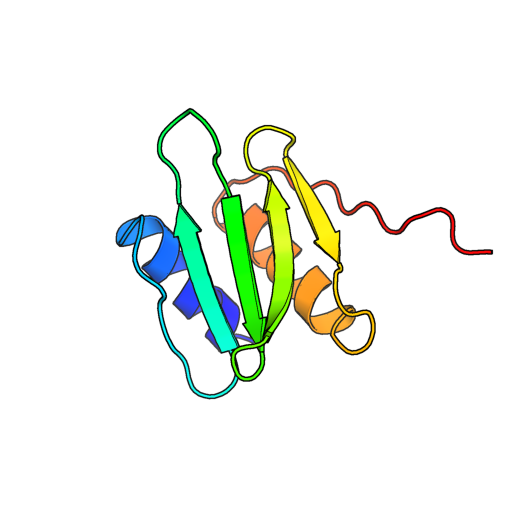1
ATOM 584 C CA . CYS A 1 73 ? 0.266 8.002 2.674 1.00 97.75 73 CYS A CA 1
ATOM 585 C C . CYS A 1 73 ? 1.611 7.435 2.182 1.00 97.75 73 CYS A C 1
ATOM 587 O O . CYS A 1 73 ? 2.607 7.525 2.897 1.00 97.75 73 CYS A O 1
ATOM 589 N N . LEU A 1 74 ? 1.651 6.845 0.983 1.00 97.44 74 LEU A N 1
ATOM 590 C CA . LEU A 1 74 ? 2.892 6.382 0.352 1.00 97.44 74 LEU A CA 1
ATOM 591 C C . LEU A 1 74 ? 3.827 7.565 0.056 1.00 97.44 74 LEU A C 1
ATOM 593 O O . LEU A 1 74 ? 5.019 7.490 0.359 1.00 97.44 74 LEU A O 1
ATOM 597 N N . GLU A 1 75 ? 3.286 8.678 -0.448 1.00 97.06 75 GLU A N 1
ATOM 598 C CA . GLU A 1 75 ? 4.047 9.916 -0.662 1.00 97.06 75 GLU A CA 1
ATOM 599 C C . GLU A 1 75 ? 4.609 10.489 0.647 1.00 97.06 75 GLU A C 1
ATOM 601 O O . GLU A 1 75 ? 5.770 10.903 0.699 1.00 97.06 75 GLU A O 1
ATOM 606 N N . GLU A 1 76 ? 3.831 10.462 1.732 1.00 96.81 76 GLU A N 1
ATOM 607 C CA . GLU A 1 76 ? 4.294 10.880 3.062 1.00 96.81 76 GLU A CA 1
ATOM 608 C C . GLU A 1 76 ? 5.436 10.005 3.613 1.00 96.81 76 GLU A C 1
ATOM 610 O O . GLU A 1 76 ? 6.317 10.517 4.308 1.00 96.81 76 GLU A O 1
ATOM 615 N N . GLU A 1 77 ? 5.450 8.707 3.296 1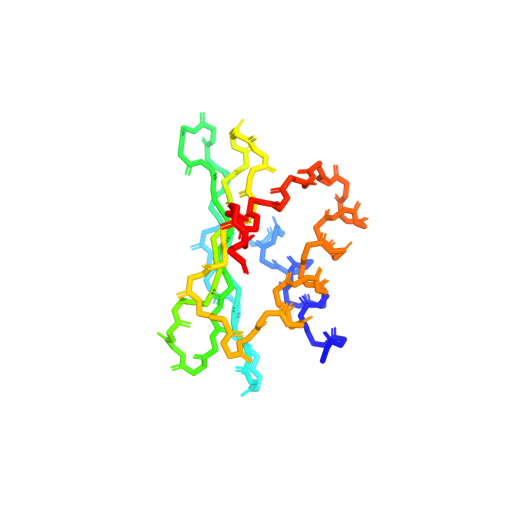.00 95.62 77 GLU A N 1
ATOM 616 C CA . GLU A 1 77 ? 6.547 7.777 3.623 1.00 95.62 77 GLU A CA 1
ATOM 617 C C . GLU A 1 77 ? 7.740 7.903 2.644 1.00 95.62 77 GLU A C 1
ATOM 619 O O . GLU A 1 77 ? 8.748 7.206 2.782 1.00 95.62 77 GLU A O 1
ATOM 624 N N . GLY A 1 78 ? 7.671 8.838 1.689 1.00 95.38 78 GLY A N 1
ATOM 625 C CA . GLY A 1 78 ? 8.766 9.207 0.791 1.00 95.38 78 GLY A CA 1
ATOM 626 C C . GLY A 1 78 ? 8.786 8.463 -0.544 1.00 95.38 78 GLY A C 1
ATOM 627 O O . GLY A 1 78 ? 9.815 8.478 -1.223 1.00 95.38 78 GLY A O 1
ATOM 628 N N . MET A 1 79 ? 7.687 7.811 -0.923 1.00 95.00 79 MET A N 1
ATOM 629 C CA . MET A 1 79 ? 7.556 7.113 -2.202 1.00 95.00 79 MET A CA 1
ATOM 630 C C . MET A 1 79 ? 7.005 8.046 -3.280 1.00 95.00 79 MET A C 1
ATOM 632 O O . MET A 1 79 ? 6.190 8.919 -3.006 1.00 95.00 79 MET A O 1
ATOM 636 N N . ALA A 1 80 ? 7.439 7.869 -4.525 1.00 94.50 80 ALA A N 1
ATOM 637 C CA . ALA A 1 80 ? 6.778 8.518 -5.652 1.00 94.50 80 ALA A CA 1
ATOM 638 C C . ALA A 1 80 ? 5.566 7.678 -6.062 1.00 94.50 80 ALA A C 1
ATOM 640 O O . ALA A 1 80 ? 5.665 6.452 -6.111 1.00 94.50 80 ALA A O 1
ATOM 641 N N . VAL A 1 81 ? 4.43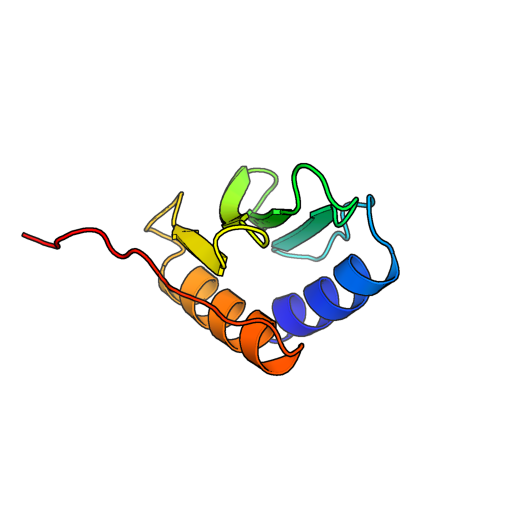3 8.325 -6.330 1.00 94.44 81 VAL A N 1
ATOM 642 C CA . VAL A 1 81 ? 3.185 7.634 -6.657 1.00 94.44 81 VAL A CA 1
ATOM 643 C C . VAL A 1 81 ? 2.600 8.196 -7.944 1.00 94.44 81 VAL A C 1
ATOM 645 O O . VAL A 1 81 ? 2.231 9.367 -8.023 1.00 94.44 81 VAL A O 1
ATOM 648 N N . TYR A 1 82 ? 2.463 7.332 -8.940 1.00 91.38 82 TYR A N 1
ATOM 649 C CA . TYR A 1 82 ? 1.684 7.572 -10.142 1.00 91.38 82 TYR A CA 1
ATOM 650 C C . TYR A 1 82 ? 0.402 6.758 -10.044 1.00 91.38 82 TYR A C 1
ATOM 652 O O . TYR A 1 82 ? 0.420 5.535 -9.972 1.00 91.38 82 TYR A O 1
ATOM 660 N N . ILE A 1 83 ? -0.739 7.436 -9.986 1.00 84.44 83 ILE A N 1
ATOM 661 C CA . ILE A 1 83 ? -2.031 6.754 -9.988 1.00 84.44 83 ILE A CA 1
ATOM 662 C C . ILE A 1 83 ? -2.463 6.627 -11.446 1.00 84.44 83 ILE A C 1
ATOM 664 O O . ILE A 1 83 ? -2.867 7.623 -12.052 1.00 84.44 83 ILE A O 1
ATOM 668 N N . ASP A 1 84 ? -2.379 5.421 -12.009 1.00 69.00 84 ASP A N 1
ATOM 669 C CA . ASP A 1 84 ? -3.017 5.141 -13.294 1.00 69.00 84 ASP A CA 1
ATOM 670 C C . ASP A 1 84 ? -4.528 5.017 -13.065 1.00 69.00 84 ASP A C 1
ATOM 672 O O . ASP A 1 84 ? -5.046 4.006 -12.588 1.00 69.00 84 ASP A O 1
ATOM 676 N N . GLU A 1 85 ? -5.256 6.098 -13.346 1.00 64.25 85 GLU A N 1
ATOM 677 C CA . GLU A 1 85 ? -6.717 6.100 -13.258 1.00 64.25 85 GLU A CA 1
ATOM 678 C C . GLU A 1 85 ? -7.383 5.406 -14.458 1.00 64.25 85 GLU A C 1
ATOM 680 O O . GLU A 1 85 ? -8.613 5.282 -14.474 1.00 64.25 85 GLU A O 1
ATOM 685 N N . GLY A 1 86 ? -6.606 4.961 -15.458 1.00 51.00 86 GLY A N 1
ATOM 686 C CA . GLY A 1 86 ? -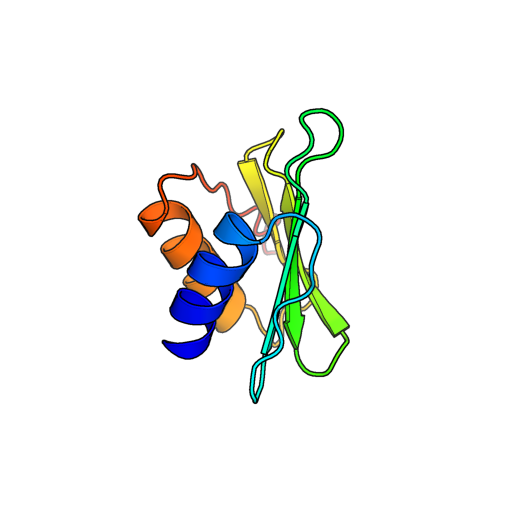7.109 4.658 -16.791 1.00 51.00 86 GLY A CA 1
ATOM 687 C C . GLY A 1 86 ? -7.716 5.908 -17.444 1.00 51.00 86 GLY A C 1
ATOM 688 O O . GLY A 1 86 ? -8.150 6.854 -16.784 1.00 51.00 86 GLY A O 1
ATOM 689 N N . LEU A 1 87 ? -7.769 5.959 -18.774 1.00 40.47 87 LEU A N 1
ATOM 690 C CA . LEU A 1 87 ? -8.606 6.958 -19.444 1.00 40.47 87 LEU A CA 1
ATOM 691 C C . LEU A 1 87 ? -10.063 6.709 -19.022 1.00 40.47 87 LEU A C 1
ATOM 693 O O . LEU A 1 87 ? -10.675 5.740 -19.465 1.00 40.47 87 LEU A O 1
ATOM 697 N N . MET A 1 88 ? -10.597 7.557 -18.139 1.00 43.34 88 MET A N 1
ATOM 698 C CA . MET A 1 88 ? -12.036 7.631 -17.904 1.00 43.34 88 MET A CA 1
ATOM 699 C C . MET A 1 88 ? -12.698 8.091 -19.208 1.00 43.34 88 MET A C 1
ATOM 701 O O . MET A 1 88 ? -12.354 9.160 -19.716 1.00 43.34 88 MET A O 1
ATOM 705 N N . ASP A 1 89 ? -13.613 7.279 -19.741 1.00 42.72 89 ASP A N 1
ATOM 706 C CA . ASP A 1 89 ? -14.581 7.715 -20.760 1.00 42.72 89 ASP A CA 1
ATOM 707 C C . ASP A 1 89 ? -15.482 8.846 -20.225 1.00 42.72 89 ASP A C 1
ATOM 709 O O . ASP A 1 89 ? -15.911 8.771 -19.045 1.00 42.72 89 ASP A O 1
#

Sequence (89 aa):
MEEIKHLLSMALKSNKEVINGQEFSIEAQLNGLDDYINLYAKDVVVAVYDANDQDLNILNHDYRKVVIFFGECLEEEGMAVYIDEGLMD

Foldseek 3Di:
DVVLLVQVVVQVVVAQDWADDDFWIKHFHDPPPFGWIFIDGPNHTQWIQGQVVQEIEGPHVVCVVVSVVNQVSCVVVPGRHDYCPDPDD

Organism: NCBI:txid930152

Secondary structure (DSSP, 8-state):
-HHHHHHHHHHHHHSSSEEE-SSEEEEEE-SSSS-EEEEEETTEEEEEEETTTTEEEES-GGGHHHHHHHHHHHHHTT---EEE-----

pLDDT: mean 90.98, std 11.8, range [40.47, 98.19]